Protein AF-B5I2Q0-F1 (afdb_monomer)

Secondary structure (DSSP, 8-state):
------PPPP-------TTS-SS-GGG--GGGTT--PPTTHHHHHHHTSPPPPPPPP-

Sequence (58 aa):
MAPQTAAGKVLWHFTMSLDGFVAGPGHTMDWMTGFSFRPGLVEEYAATTPRTRPPPPG

Solvent-accessible surface area (backbone atoms only — not comparable to full-atom values): 4299 Å² total; per-residue (Å²): 134,81,84,79,75,80,72,84,74,85,77,87,87,85,72,59,51,97,91,68,43,74,50,47,85,93,72,36,66,72,89,53,68,92,70,82,77,67,87,64,52,67,60,56,59,55,66,74,43,79,72,77,78,78,79,79,85,130

Mean predicted aligned error: 9.68 Å

Structure (mmCIF, N/CA/C/O backbone):
data_AF-B5I2Q0-F1
#
_entry.id   AF-B5I2Q0-F1
#
loop_
_atom_site.group_PDB
_atom_site.id
_atom_site.type_symbol
_atom_site.label_atom_id
_atom_site.label_alt_id
_atom_site.label_comp_id
_atom_site.label_asym_id
_atom_site.label_entity_id
_atom_site.label_seq_id
_atom_site.pdbx_PDB_ins_code
_atom_site.Cartn_x
_atom_site.Cartn_y
_atom_site.Cartn_z
_atom_site.occupancy
_atom_site.B_iso_or_equiv
_atom_site.auth_seq_id
_atom_site.auth_comp_id
_atom_site.auth_asym_id
_atom_site.auth_atom_id
_atom_site.pdbx_PDB_model_num
ATOM 1 N N . MET A 1 1 ? -10.084 28.001 27.304 1.00 42.41 1 MET A N 1
ATOM 2 C CA . MET A 1 1 ? -9.486 27.117 26.281 1.00 42.41 1 MET A CA 1
ATOM 3 C C . MET A 1 1 ? -10.618 26.665 25.375 1.00 42.41 1 MET A C 1
ATOM 5 O O . MET A 1 1 ? -11.568 26.089 25.888 1.00 42.41 1 MET A O 1
ATOM 9 N N . ALA A 1 2 ? -10.602 27.032 24.094 1.00 48.44 2 ALA A N 1
ATOM 10 C CA . ALA A 1 2 ? -11.627 26.572 23.156 1.00 48.44 2 ALA A CA 1
ATOM 11 C C . ALA A 1 2 ? -11.441 25.064 22.885 1.00 48.44 2 ALA A C 1
ATOM 13 O O . ALA A 1 2 ? -10.297 24.603 22.898 1.00 48.44 2 ALA A O 1
ATOM 14 N N . PRO A 1 3 ? -12.517 24.283 22.680 1.00 51.69 3 PRO A N 1
ATOM 15 C CA . PRO A 1 3 ? -12.400 22.860 22.383 1.00 51.69 3 PRO A CA 1
ATOM 16 C C . PRO A 1 3 ? -11.632 22.654 21.071 1.00 51.69 3 PRO A C 1
ATOM 18 O O . PRO A 1 3 ? -11.978 23.230 20.041 1.00 51.69 3 PRO A O 1
ATOM 21 N N . GLN A 1 4 ? -10.583 21.831 21.109 1.00 60.69 4 GLN A N 1
ATOM 22 C CA . GLN A 1 4 ? -9.858 21.416 19.914 1.00 60.69 4 GLN A CA 1
ATOM 23 C C . GLN A 1 4 ? -10.765 20.464 19.119 1.00 60.69 4 GLN A C 1
ATOM 25 O O . GLN A 1 4 ? -10.964 19.316 19.517 1.00 60.69 4 GLN A O 1
ATOM 30 N N . THR A 1 5 ? -11.345 20.926 18.010 1.00 59.81 5 THR A N 1
ATOM 31 C CA . THR A 1 5 ? -12.029 20.044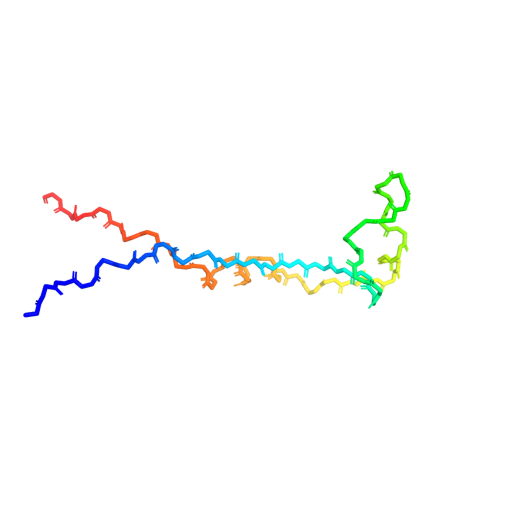 17.055 1.00 59.81 5 THR A CA 1
ATOM 32 C C . THR A 1 5 ? -11.023 18.996 16.590 1.00 59.81 5 THR A C 1
ATOM 34 O O . THR A 1 5 ? -9.949 19.358 16.107 1.00 59.81 5 THR A O 1
ATOM 37 N N . ALA A 1 6 ? -11.332 17.706 16.755 1.00 60.06 6 ALA A N 1
ATOM 38 C CA . ALA A 1 6 ? -10.496 16.643 16.211 1.00 60.06 6 ALA A CA 1
ATOM 39 C C . ALA A 1 6 ? -10.400 16.851 14.693 1.00 60.06 6 ALA A C 1
ATOM 41 O O . ALA A 1 6 ? -11.371 16.620 13.973 1.00 60.06 6 ALA A O 1
ATOM 42 N N . ALA A 1 7 ? -9.255 17.337 14.207 1.00 66.00 7 ALA A N 1
ATOM 43 C CA . ALA A 1 7 ? -8.954 17.304 12.786 1.00 66.00 7 ALA A CA 1
ATOM 44 C C . ALA A 1 7 ? -9.088 15.838 12.361 1.00 66.00 7 ALA A C 1
ATOM 46 O O . ALA A 1 7 ? -8.480 14.970 12.993 1.00 66.00 7 ALA A O 1
ATOM 47 N N . GLY A 1 8 ? -9.962 15.549 11.393 1.00 72.62 8 GLY A N 1
ATOM 48 C CA . GLY A 1 8 ? -10.243 14.178 10.971 1.00 72.62 8 GLY A CA 1
ATOM 49 C C . GLY A 1 8 ? -8.932 13.426 10.743 1.00 72.62 8 GLY A C 1
ATOM 50 O O . GLY A 1 8 ? -8.112 13.836 9.927 1.00 72.62 8 GLY A O 1
ATOM 51 N N . LYS A 1 9 ? -8.690 12.370 11.522 1.00 73.50 9 LYS A N 1
ATOM 52 C CA . LYS A 1 9 ? -7.452 11.597 11.423 1.00 73.50 9 LYS A CA 1
ATOM 53 C C . LYS A 1 9 ? -7.549 10.704 10.192 1.00 73.50 9 LYS A C 1
ATOM 55 O O . LYS A 1 9 ? -8.417 9.837 10.133 1.00 73.50 9 LYS A O 1
ATOM 60 N N . VAL A 1 10 ? -6.640 10.901 9.241 1.00 79.44 10 VAL A N 1
ATOM 61 C CA . VAL A 1 10 ? -6.473 10.013 8.087 1.00 79.44 10 VAL A CA 1
ATOM 62 C C . VAL A 1 10 ? -5.447 8.947 8.449 1.00 79.44 10 VAL A C 1
ATOM 64 O O . VAL A 1 10 ? -4.354 9.265 8.916 1.00 79.44 10 VAL A O 1
ATOM 67 N N . LEU A 1 11 ? -5.813 7.684 8.256 1.00 81.62 11 LEU A N 1
ATOM 68 C CA . LEU A 1 11 ? -4.931 6.542 8.452 1.00 81.62 11 LEU A CA 1
ATOM 69 C C . LEU A 1 11 ? -4.716 5.849 7.108 1.00 81.62 11 LEU A C 1
ATOM 71 O O . LEU A 1 11 ? -5.684 5.508 6.434 1.00 81.62 11 LEU A O 1
ATOM 75 N N . TRP A 1 12 ? -3.455 5.658 6.718 1.00 84.94 12 TRP A N 1
ATOM 76 C CA . TRP A 1 12 ? -3.086 5.087 5.425 1.00 84.94 12 TRP A CA 1
ATOM 77 C C . TRP A 1 12 ? -2.276 3.808 5.635 1.00 84.94 12 TRP A C 1
ATOM 79 O O . TRP A 1 12 ? -1.135 3.856 6.086 1.00 84.94 12 TRP A O 1
ATOM 89 N N . HIS A 1 13 ? -2.878 2.669 5.298 1.00 87.06 13 HIS A N 1
ATOM 90 C CA . HIS A 1 13 ? -2.194 1.381 5.213 1.00 87.06 13 HIS A CA 1
ATOM 91 C C . HIS A 1 13 ? -2.024 1.009 3.744 1.00 87.06 13 HIS A C 1
ATOM 93 O O . HIS A 1 13 ? -2.986 1.055 2.979 1.00 87.06 13 HIS A O 1
ATOM 99 N N . PHE A 1 14 ? -0.809 0.654 3.347 1.00 89.19 14 PHE A N 1
ATOM 100 C CA . PHE A 1 14 ? -0.505 0.198 1.997 1.00 89.19 14 PHE A CA 1
ATOM 101 C C . PHE A 1 14 ? 0.658 -0.793 2.030 1.00 89.19 14 PHE A C 1
ATOM 103 O O . PHE A 1 14 ? 1.376 -0.903 3.023 1.00 89.19 14 PHE A O 1
ATOM 110 N N . THR A 1 15 ? 0.819 -1.528 0.936 1.00 90.62 15 THR A N 1
ATOM 111 C CA . THR A 1 15 ? 1.961 -2.406 0.687 1.00 90.62 15 THR A CA 1
ATOM 112 C C . THR A 1 15 ? 2.739 -1.863 -0.506 1.00 90.62 15 THR A C 1
ATOM 114 O O . THR A 1 15 ? 2.161 -1.225 -1.388 1.00 90.62 15 THR A O 1
ATOM 117 N N . MET A 1 16 ? 4.050 -2.058 -0.494 1.00 94.12 16 MET A N 1
ATOM 118 C CA . MET A 1 16 ? 4.946 -1.623 -1.558 1.00 94.12 16 MET A CA 1
ATOM 119 C C . MET A 1 16 ? 6.113 -2.598 -1.671 1.00 94.12 16 MET A C 1
ATOM 121 O O . MET A 1 16 ? 6.452 -3.284 -0.699 1.00 94.12 16 MET A O 1
ATOM 125 N N . SER A 1 17 ? 6.737 -2.634 -2.842 1.00 92.12 17 SER A N 1
ATOM 126 C CA . SER A 1 17 ? 8.034 -3.272 -3.032 1.00 92.12 17 SER A CA 1
ATOM 127 C C . SER A 1 17 ? 9.115 -2.582 -2.183 1.00 92.12 17 SER A C 1
ATOM 129 O O . SER A 1 17 ? 8.940 -1.457 -1.709 1.00 92.12 17 SER A O 1
ATOM 131 N N . LEU A 1 18 ? 10.258 -3.246 -1.979 1.00 92.69 18 LEU A N 1
ATOM 132 C CA . LEU A 1 18 ? 11.349 -2.715 -1.144 1.00 92.69 18 LEU A CA 1
ATOM 133 C C . LEU A 1 18 ? 11.936 -1.397 -1.682 1.00 92.69 18 LEU A C 1
ATOM 135 O O . LEU A 1 18 ? 12.401 -0.564 -0.910 1.00 92.69 18 LEU A O 1
ATOM 139 N N . ASP A 1 19 ? 11.894 -1.205 -2.997 1.00 92.75 19 ASP A N 1
ATOM 140 C CA . ASP A 1 19 ? 12.310 0.008 -3.704 1.00 92.75 19 ASP A CA 1
ATOM 141 C C . ASP A 1 19 ? 11.214 1.091 -3.776 1.00 92.75 19 ASP A C 1
ATOM 143 O O . ASP A 1 19 ? 11.439 2.154 -4.350 1.00 92.75 19 ASP A O 1
ATOM 147 N N . GLY A 1 20 ? 10.060 0.872 -3.134 1.00 92.81 20 GLY A N 1
ATOM 148 C CA . GLY A 1 20 ? 9.069 1.914 -2.854 1.00 92.81 20 GLY A CA 1
ATOM 149 C C . GLY A 1 20 ? 7.926 2.039 -3.863 1.00 92.81 20 GLY A C 1
ATOM 150 O O . G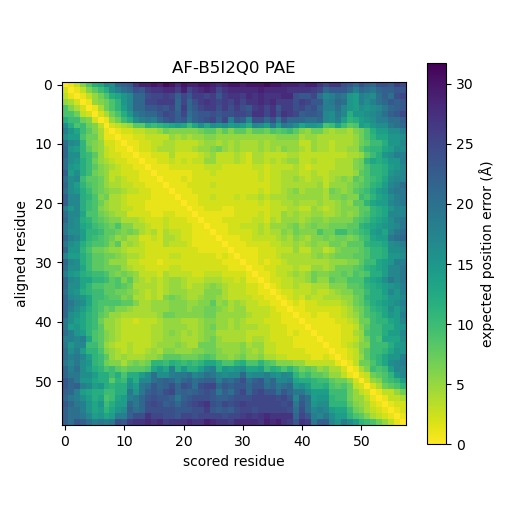LY A 1 20 ? 7.190 3.027 -3.820 1.00 92.81 20 GLY A O 1
ATOM 151 N N . PHE A 1 21 ? 7.736 1.066 -4.756 1.00 93.31 21 PHE A N 1
ATOM 152 C CA . PHE A 1 21 ? 6.649 1.086 -5.735 1.00 93.31 21 PHE A CA 1
ATOM 153 C C . PHE A 1 21 ? 5.419 0.323 -5.234 1.00 93.31 21 PHE A C 1
ATOM 155 O O . PHE A 1 21 ? 5.506 -0.794 -4.733 1.00 93.31 21 PHE A O 1
ATOM 162 N N . VAL A 1 22 ? 4.239 0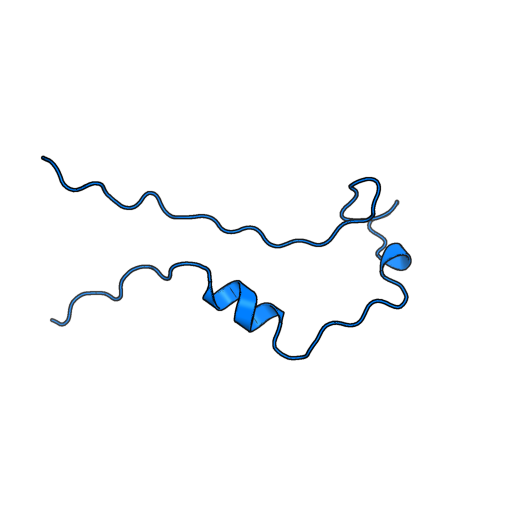.926 -5.406 1.00 93.31 22 VAL A N 1
ATOM 163 C CA . VAL A 1 22 ? 2.949 0.281 -5.085 1.00 93.31 22 VAL A CA 1
ATOM 164 C C . VAL A 1 22 ? 2.524 -0.695 -6.188 1.00 93.31 22 VAL A C 1
ATOM 166 O O . VAL A 1 22 ? 1.860 -1.688 -5.915 1.00 93.31 22 VAL A O 1
ATOM 169 N N . ALA A 1 23 ? 2.921 -0.432 -7.433 1.00 95.06 23 ALA A N 1
ATOM 170 C CA . ALA A 1 23 ? 2.675 -1.305 -8.572 1.00 95.06 23 ALA A CA 1
ATOM 171 C C . ALA A 1 23 ? 3.897 -1.317 -9.497 1.00 95.06 23 ALA A C 1
ATOM 173 O O . ALA A 1 23 ? 4.591 -0.306 -9.628 1.00 95.06 23 ALA A O 1
ATOM 174 N N . GLY A 1 24 ? 4.138 -2.456 -10.142 1.00 92.25 24 GLY A N 1
ATOM 175 C CA . GLY A 1 24 ? 5.164 -2.607 -11.165 1.00 92.25 24 GLY A CA 1
ATOM 176 C C . GLY A 1 24 ? 4.780 -1.944 -12.497 1.00 92.25 24 GLY A C 1
ATOM 177 O O . GLY A 1 24 ? 3.687 -1.378 -12.637 1.00 92.25 24 GLY A O 1
ATOM 178 N N . PRO A 1 25 ? 5.666 -2.014 -13.508 1.00 93.62 25 PRO A N 1
ATOM 179 C CA . PRO A 1 25 ? 5.390 -1.508 -14.850 1.00 93.62 25 PRO A CA 1
ATOM 180 C C . PRO A 1 25 ? 4.078 -2.067 -15.411 1.00 93.62 25 PRO A C 1
ATOM 182 O O . PRO A 1 25 ? 3.835 -3.267 -15.355 1.00 93.62 25 PRO A O 1
ATOM 185 N N . GLY A 1 26 ? 3.220 -1.196 -15.948 1.00 94.75 26 GLY A N 1
ATOM 186 C CA . GLY A 1 26 ? 1.902 -1.605 -16.446 1.00 94.75 26 GLY A CA 1
ATOM 187 C C . GLY A 1 26 ? 0.875 -1.932 -15.352 1.00 94.75 26 GLY A C 1
ATOM 188 O O . GLY A 1 26 ? -0.112 -2.598 -15.644 1.00 94.75 26 GLY A O 1
ATOM 189 N N . HIS A 1 27 ? 1.081 -1.457 -14.118 1.00 92.62 27 HIS A N 1
ATOM 190 C CA . HIS A 1 27 ? 0.221 -1.704 -12.950 1.00 92.62 27 HIS A CA 1
ATOM 191 C C . HIS A 1 27 ? 0.228 -3.156 -12.444 1.00 92.62 27 HIS A C 1
ATOM 193 O O . HIS A 1 27 ? -0.724 -3.594 -11.796 1.00 92.62 27 HIS A O 1
ATOM 199 N N . THR A 1 28 ? 1.289 -3.914 -12.727 1.00 94.25 28 THR A N 1
ATOM 200 C CA . THR A 1 28 ? 1.389 -5.316 -12.305 1.00 94.25 28 THR A CA 1
ATOM 201 C C . THR A 1 28 ? 1.668 -5.448 -10.809 1.00 94.25 28 THR A C 1
ATOM 203 O O . THR A 1 28 ? 2.290 -4.589 -10.180 1.00 94.25 28 THR A O 1
ATOM 206 N N . MET A 1 29 ? 1.220 -6.563 -10.232 1.00 94.56 29 MET A N 1
ATOM 207 C CA . MET A 1 29 ? 1.408 -6.898 -8.815 1.00 94.56 29 MET A CA 1
ATOM 208 C C . MET A 1 29 ? 2.285 -8.147 -8.641 1.00 94.56 29 MET A C 1
ATOM 210 O O .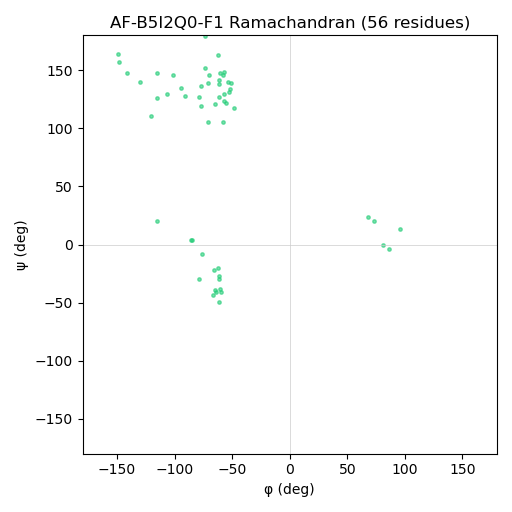 MET A 1 29 ? 2.272 -8.773 -7.587 1.00 94.56 29 MET A O 1
ATOM 214 N N . ASP A 1 30 ? 3.071 -8.508 -9.663 1.00 92.06 30 ASP A N 1
ATOM 215 C CA . ASP A 1 30 ? 3.885 -9.737 -9.690 1.00 92.06 30 ASP A CA 1
ATOM 216 C C . ASP A 1 30 ? 4.936 -9.774 -8.570 1.00 92.06 30 ASP A C 1
ATOM 218 O O . ASP A 1 30 ? 5.301 -10.841 -8.078 1.00 92.06 30 ASP A O 1
ATOM 222 N N . TRP A 1 31 ? 5.372 -8.602 -8.106 1.00 90.25 31 TRP A N 1
ATOM 223 C CA . TRP A 1 31 ? 6.261 -8.448 -6.954 1.00 90.25 31 TRP A CA 1
ATOM 224 C C . TRP A 1 31 ? 5.644 -8.961 -5.637 1.00 90.25 31 TRP A C 1
ATOM 226 O O . TRP A 1 31 ? 6.382 -9.272 -4.705 1.00 90.25 31 TRP A O 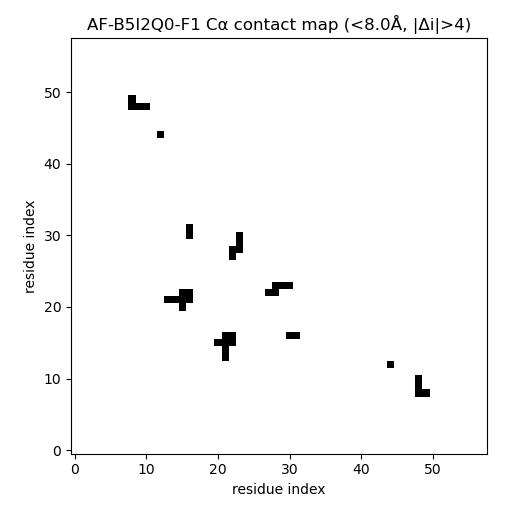1
ATOM 236 N N . MET A 1 32 ? 4.313 -9.095 -5.557 1.00 92.75 32 MET A N 1
ATOM 237 C CA . MET A 1 32 ? 3.594 -9.669 -4.411 1.00 92.75 32 MET A CA 1
ATOM 238 C C . MET A 1 32 ? 3.484 -11.199 -4.467 1.00 92.75 32 MET A C 1
ATOM 240 O O . MET A 1 32 ? 2.837 -11.804 -3.610 1.00 92.75 32 MET A O 1
ATOM 244 N N . THR A 1 33 ? 4.085 -11.858 -5.460 1.00 92.19 33 THR A N 1
ATOM 245 C CA . THR A 1 33 ? 4.034 -13.322 -5.570 1.00 92.19 33 THR A CA 1
ATOM 246 C C . THR A 1 33 ? 4.595 -13.980 -4.307 1.00 92.19 33 THR A C 1
ATOM 248 O O . THR A 1 33 ? 5.687 -13.653 -3.850 1.00 92.19 33 THR A O 1
ATOM 251 N N . GLY A 1 34 ? 3.840 -14.920 -3.732 1.00 90.12 34 GLY A N 1
ATOM 252 C CA . GLY A 1 34 ? 4.216 -15.618 -2.498 1.00 90.12 34 GLY A CA 1
ATOM 253 C C . GLY A 1 34 ? 3.823 -14.897 -1.204 1.00 90.12 34 GLY A C 1
ATOM 254 O O . GLY A 1 34 ? 3.986 -15.473 -0.129 1.00 90.12 34 GLY A O 1
ATOM 255 N N . PHE A 1 35 ? 3.258 -13.687 -1.275 1.00 89.81 35 PHE A N 1
ATOM 256 C CA . PHE A 1 35 ? 2.663 -13.043 -0.107 1.00 89.81 35 PHE A CA 1
ATOM 257 C C . PHE A 1 35 ? 1.290 -13.641 0.203 1.00 89.81 35 PHE A C 1
ATOM 259 O O . PHE A 1 35 ? 0.447 -13.830 -0.673 1.00 89.81 35 PHE A O 1
ATOM 266 N N . SER A 1 36 ? 1.044 -13.885 1.487 1.00 89.38 36 SER A N 1
ATOM 267 C CA . SER A 1 36 ? -0.265 -14.259 2.015 1.00 89.38 36 SER A CA 1
ATOM 268 C C . SER A 1 36 ? -0.602 -13.374 3.204 1.00 89.38 36 SER A C 1
ATOM 270 O O . SER A 1 36 ? 0.259 -13.119 4.047 1.00 89.38 36 SER A O 1
ATOM 272 N N . PHE A 1 37 ? -1.857 -12.954 3.310 1.00 87.94 37 PHE A N 1
ATOM 273 C CA . PHE A 1 37 ? -2.338 -12.190 4.455 1.00 87.94 37 PHE A CA 1
ATOM 274 C C . PHE A 1 37 ? -3.120 -13.091 5.403 1.00 87.94 37 PHE A C 1
ATOM 276 O O . PHE A 1 37 ? -3.832 -14.002 4.974 1.00 87.94 37 PHE A O 1
ATOM 283 N N . ARG A 1 38 ? -3.018 -12.812 6.705 1.00 93.38 38 ARG A N 1
ATOM 284 C CA . ARG A 1 38 ? -3.906 -13.435 7.689 1.00 93.38 38 ARG A CA 1
ATOM 285 C C . ARG A 1 38 ? -5.362 -13.034 7.389 1.00 93.38 38 ARG A C 1
ATOM 287 O O . ARG A 1 38 ? -5.604 -11.860 7.095 1.00 93.38 38 ARG A O 1
ATOM 294 N N . PRO A 1 39 ? -6.333 -13.958 7.478 1.00 93.56 3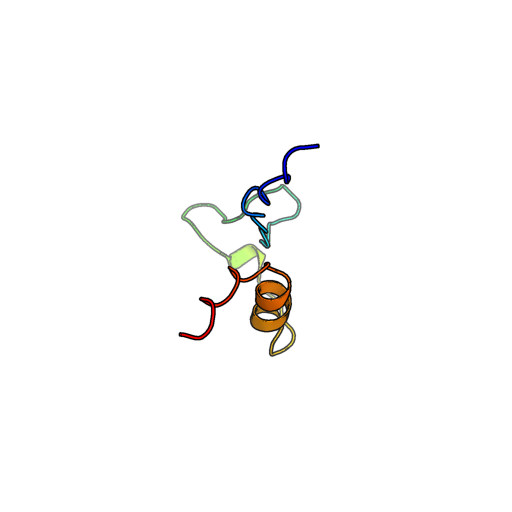9 PRO A N 1
ATOM 295 C CA . PRO A 1 39 ? -7.746 -13.602 7.379 1.00 93.56 39 PRO A CA 1
ATOM 296 C C . PRO A 1 39 ? -8.110 -12.490 8.375 1.00 93.56 39 PRO A C 1
ATOM 298 O O . PRO A 1 39 ? -7.625 -12.498 9.508 1.00 93.56 39 PRO A O 1
ATOM 301 N N . GLY A 1 40 ? -8.943 -11.533 7.962 1.00 91.56 40 GLY A N 1
ATOM 302 C CA . GLY A 1 40 ? -9.398 -10.435 8.826 1.00 91.56 40 GLY A CA 1
ATOM 303 C C . GLY A 1 40 ? -8.415 -9.265 8.990 1.00 91.56 40 GLY A C 1
ATOM 304 O O . GLY A 1 40 ? -8.707 -8.321 9.723 1.00 91.56 40 GLY A O 1
ATOM 305 N N . LEU A 1 41 ? -7.235 -9.314 8.354 1.00 89.12 41 LEU A N 1
ATOM 306 C CA . LEU A 1 41 ? -6.205 -8.278 8.507 1.00 89.12 41 LEU A CA 1
ATOM 307 C C . LEU A 1 41 ? -6.695 -6.890 8.078 1.00 89.12 41 LEU A C 1
ATOM 309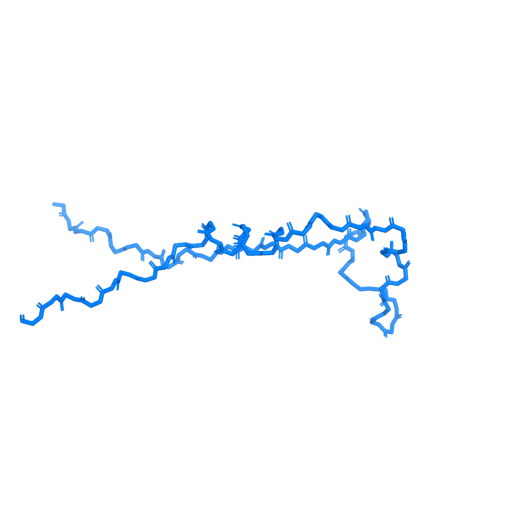 O O . LEU A 1 41 ? -6.385 -5.891 8.725 1.00 89.12 41 LEU A O 1
ATOM 313 N N . VAL A 1 42 ? -7.444 -6.825 6.977 1.00 86.25 42 VAL A N 1
ATOM 314 C CA . VAL A 1 42 ? -7.935 -5.561 6.415 1.00 86.25 42 VAL A CA 1
ATOM 315 C C . VAL A 1 42 ? -8.946 -4.924 7.364 1.00 86.25 42 VAL A C 1
ATOM 317 O O . VAL A 1 42 ? -8.869 -3.728 7.637 1.00 86.25 42 VAL A O 1
ATOM 320 N N . GLU A 1 43 ? -9.853 -5.725 7.915 1.00 87.38 43 GLU A N 1
ATOM 321 C CA . GLU A 1 43 ? -10.881 -5.307 8.864 1.00 87.38 43 GLU A CA 1
ATOM 322 C C . GLU A 1 43 ? -10.267 -4.805 10.174 1.00 87.38 43 GLU A C 1
ATOM 324 O O . GLU A 1 43 ? -10.704 -3.784 10.710 1.00 87.38 43 GLU A O 1
ATOM 329 N N . GLU A 1 44 ? -9.222 -5.474 10.667 1.00 86.88 44 GLU A N 1
ATOM 330 C CA . GLU A 1 44 ? -8.469 -5.035 11.844 1.00 86.88 44 GLU A CA 1
ATOM 331 C C . GLU A 1 44 ? -7.821 -3.667 11.621 1.00 86.88 44 GLU A C 1
ATOM 333 O O . GLU A 1 44 ? -8.001 -2.754 12.431 1.00 86.88 44 GLU A O 1
ATOM 338 N N . TYR A 1 45 ? -7.119 -3.483 10.501 1.00 82.56 45 TYR A N 1
ATOM 339 C CA . TYR A 1 45 ? -6.506 -2.195 10.184 1.00 82.56 45 TYR A CA 1
ATOM 340 C C . TYR A 1 45 ? -7.549 -1.101 9.963 1.00 82.56 45 TYR A C 1
ATOM 342 O O . TYR A 1 45 ? -7.371 0.022 10.442 1.00 82.56 45 TYR A O 1
ATOM 350 N N . ALA A 1 46 ? -8.669 -1.414 9.311 1.00 82.75 46 ALA A N 1
ATOM 351 C CA . ALA A 1 46 ? -9.770 -0.475 9.138 1.00 82.75 46 ALA A CA 1
ATOM 352 C C . ALA A 1 46 ? -10.351 -0.024 10.491 1.00 82.75 46 ALA A C 1
ATOM 354 O O . ALA A 1 46 ? -10.630 1.165 10.665 1.00 82.75 46 ALA A O 1
ATOM 355 N N . ALA A 1 47 ? -10.457 -0.926 11.473 1.00 82.56 47 ALA A N 1
ATOM 356 C CA . ALA A 1 47 ? -10.993 -0.631 12.804 1.00 82.56 47 ALA A CA 1
ATOM 357 C C . ALA A 1 47 ? -10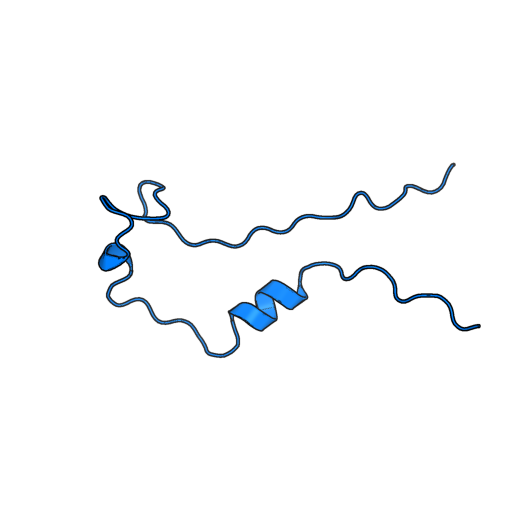.134 0.349 13.625 1.00 82.56 47 ALA A C 1
ATOM 359 O O . ALA A 1 47 ? -10.652 1.008 14.527 1.00 82.56 47 ALA A O 1
ATOM 360 N N . THR A 1 48 ? -8.845 0.496 13.304 1.00 71.44 48 THR A N 1
ATOM 361 C CA . THR A 1 48 ? -7.965 1.494 13.946 1.00 71.44 48 THR A CA 1
ATOM 362 C C . THR A 1 48 ? -8.190 2.928 13.441 1.00 71.44 48 THR A C 1
ATOM 364 O O . THR A 1 48 ? -7.665 3.890 14.015 1.00 71.44 48 THR A O 1
ATOM 367 N N . THR A 1 49 ? -9.007 3.099 12.397 1.00 66.25 49 THR A N 1
ATOM 368 C CA . THR A 1 49 ? -9.440 4.412 11.906 1.00 66.25 49 THR A CA 1
ATOM 369 C C . THR A 1 49 ? -10.556 4.947 12.811 1.00 66.25 49 THR A C 1
ATOM 371 O O . THR A 1 49 ? -11.554 4.251 13.014 1.00 66.25 49 THR A O 1
ATOM 374 N N . PRO A 1 50 ? -10.452 6.172 13.365 1.00 62.69 50 PRO A N 1
ATOM 375 C CA . PRO A 1 50 ? -11.520 6.703 14.199 1.00 62.69 50 PRO A CA 1
ATOM 376 C C . PRO A 1 50 ? -12.784 6.901 13.364 1.00 62.69 50 PRO A C 1
ATOM 378 O O . PRO A 1 50 ? -12.790 7.656 12.391 1.00 62.69 50 PRO A O 1
ATOM 381 N N . ARG A 1 51 ? -13.872 6.236 13.762 1.00 61.50 51 ARG A N 1
ATOM 382 C CA . ARG A 1 51 ? -15.194 6.515 13.202 1.00 61.50 51 ARG A CA 1
ATOM 383 C C . ARG A 1 51 ? -15.672 7.872 13.707 1.00 61.50 51 ARG A C 1
ATOM 385 O O . ARG A 1 51 ? -15.478 8.212 14.875 1.00 61.50 51 ARG A O 1
ATOM 392 N N . THR A 1 52 ? -16.288 8.649 12.821 1.00 61.62 52 THR A N 1
ATOM 393 C CA . THR A 1 52 ? -17.017 9.859 13.208 1.00 61.62 52 THR A CA 1
ATOM 394 C C . THR A 1 52 ? -17.987 9.518 14.339 1.00 61.62 52 THR A C 1
ATOM 396 O O . THR A 1 52 ? -18.597 8.446 14.350 1.00 61.62 52 THR A O 1
ATOM 399 N N . ARG A 1 53 ? -18.084 10.408 15.336 1.00 58.88 53 ARG A N 1
ATOM 400 C CA . ARG A 1 53 ? -18.977 10.224 16.487 1.00 58.88 53 ARG A CA 1
ATOM 401 C C . ARG A 1 53 ? -20.396 9.910 15.981 1.00 58.88 53 ARG A C 1
ATOM 403 O O . ARG A 1 53 ? -20.858 10.632 15.095 1.00 58.88 53 ARG A O 1
ATOM 410 N N . PRO A 1 54 ? -21.099 8.901 16.531 1.00 63.88 54 PRO A N 1
ATOM 411 C CA . PRO A 1 54 ? -22.504 8.696 16.200 1.00 63.88 54 PRO A CA 1
ATOM 412 C C . PRO A 1 54 ? -23.322 9.963 16.526 1.00 63.88 54 PRO A C 1
ATOM 414 O O . PRO A 1 54 ? -22.956 10.710 17.448 1.00 63.88 54 PRO A O 1
ATOM 417 N N . PRO A 1 55 ? -24.399 10.248 15.770 1.00 63.97 55 PRO A N 1
ATOM 418 C CA . PRO A 1 55 ? -25.274 11.377 16.068 1.00 63.97 55 PRO A CA 1
ATOM 419 C C . PRO A 1 55 ? -25.836 11.245 17.496 1.00 63.97 55 PRO A C 1
ATOM 421 O O . PRO A 1 55 ? -26.035 10.122 17.966 1.00 63.97 55 PRO A O 1
ATOM 424 N N . PRO A 1 56 ? -26.043 12.360 18.223 1.00 70.81 56 PRO A N 1
ATOM 425 C CA . PRO A 1 56 ? -26.642 12.301 19.553 1.00 70.81 56 PRO A CA 1
ATOM 426 C C . PRO A 1 56 ? -28.058 11.697 19.480 1.00 70.81 56 PRO A C 1
ATOM 428 O O . PRO A 1 56 ? -28.737 11.900 18.470 1.00 70.81 56 PRO A O 1
ATOM 431 N N . PRO A 1 57 ? -28.508 10.962 20.516 1.00 73.56 57 PRO A N 1
ATOM 432 C CA . PRO A 1 57 ? -29.897 10.525 20.599 1.00 73.56 57 PRO A CA 1
ATOM 433 C C . PRO A 1 57 ? -30.826 11.747 20.665 1.00 73.56 57 PRO A C 1
ATOM 435 O O . PRO A 1 57 ? -30.463 12.762 21.267 1.00 73.56 57 PRO A O 1
ATOM 438 N N . GLY A 1 58 ? -31.971 11.641 19.985 1.00 74.88 58 GLY A N 1
ATOM 439 C CA . GLY A 1 58 ? -33.030 12.656 19.971 1.00 74.88 58 GLY A CA 1
ATOM 440 C C . GLY A 1 58 ? -33.874 12.667 21.235 1.00 74.88 58 GLY A C 1
ATOM 441 O O . GLY A 1 58 ? -33.822 11.671 21.992 1.00 74.88 58 GLY A O 1
#

Nearest PDB structures (foldseek):
  7s78-assembly1_P  TM=1.799E-01  e=9.243E+00  Human adenovirus 5

Radius of gyration: 18.11 Å; Cα contacts (8 Å, |Δi|>4): 19; chains: 1; bounding box: 45×43×43 Å

Foldseek 3Di:
DDDDDPPQDDDDDADADPVGHRADPPRHPVSCPPDDDDPCPVVVSVVPHDDDDPDDDD

pLDDT: mean 80.8, std 14.06, range [42.41, 95.06]

Organism: Streptomyces sviceus (strain ATCC 29083 / DSM 924 / JCM 4929 / NBRC 13980 / NCIMB 11184 / NRRL 5439 / UC 5370) (NCBI:txi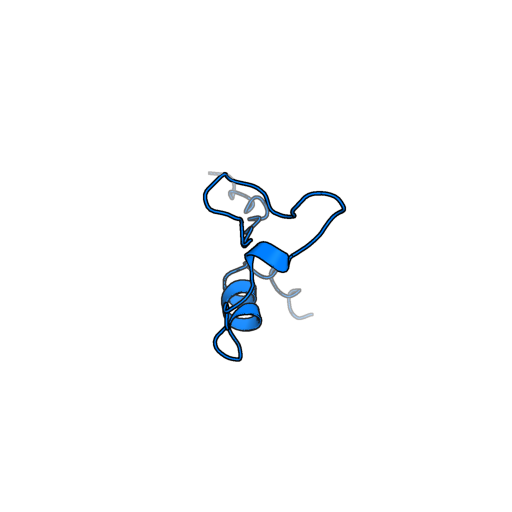d463191)

InterPro domains:
  IPR024072 Dihydrofolate reductase-like domain superfamily [G3DSA:3.40.430.10] (7-53)